Protein AF-A0A126ZEI5-F1 (afdb_monomer)

Mean predicted aligned error: 8.47 Å

Sequence (150 aa):
MHSAPSVTYPVGRSRYATRLLALIWAAGACCAGAACYSLDHVGWRGLLLVASTVLAGAAALGSLIKAPVANLAFDGQRWSLSGEPSQQIADAIVVLDFQVLLLVRLDVPRASARWLWLERRAQPAIWHDVRRALYSRAPSAVERALPGVP

Secondary structure (DSSP, 8-state):
--PPPPEEEEE---HHHHHHHHHHHHHHHHHHHHHHHT-SS--HHHHHHHHHHHHHHHHHHHHHHT---EEEEE-SS-EEEESSSS-EEEEEEEEEE-SSEEEEEEE-TTS--EEEEEETTT-STTHHHHHHHHHSPPPPHHHHHSPPP-

Foldseek 3Di:
DDQQDKDKAWFAQDPVLVVVLVVVLVVLVVVLVVVCVPDPDCPPVSVVSVVVSVVSVVVSVVLNVPGDGWMWIDPSAFIWTHDDPDTFTWQWAFPDDPPQKTWIWTHTPPDDIHITIGGCVRPVPCSVSVVVNRPPDRQDVVNVPDDDDD

Solvent-accessible surface area (backbone atoms only — not comparable to full-atom values): 8621 Å² total; per-residue (Å²): 133,86,73,45,67,66,40,77,43,80,32,35,82,40,66,65,60,51,50,51,52,49,50,54,44,50,52,51,46,51,51,47,50,52,52,47,69,74,38,98,64,78,47,73,68,42,53,51,49,52,49,50,50,50,50,50,48,52,50,53,51,49,52,57,72,66,38,60,70,34,34,43,32,32,77,56,66,50,36,29,46,41,80,57,103,58,74,42,59,28,52,69,42,78,78,43,78,69,93,51,41,33,36,32,40,32,47,33,82,99,53,77,68,44,75,44,46,44,45,37,83,80,50,60,88,55,36,65,56,50,52,48,38,62,67,51,71,51,81,50,74,69,66,71,70,51,78,84,77,132

Nearest PDB structures (foldseek):
  5hcd-assembly1_C  TM=4.392E-01  e=4.328E+00  Ornithodoros moubata
  8fw5-assembly1_E  TM=3.450E-01  e=4.328E+00  Escherichia coli

Structure (mmCIF, N/CA/C/O backbone):
data_AF-A0A126ZEI5-F1
#
_entry.id   AF-A0A126ZEI5-F1
#
loop_
_atom_site.group_PDB
_atom_site.id
_atom_site.type_symbol
_atom_site.label_atom_id
_atom_site.label_alt_id
_atom_site.label_comp_id
_atom_site.label_asym_id
_atom_site.label_entity_id
_atom_site.label_seq_id
_atom_site.pdbx_PDB_ins_code
_atom_site.Cartn_x
_atom_site.Cartn_y
_atom_site.Cartn_z
_atom_site.occupancy
_atom_site.B_iso_or_equiv
_atom_site.auth_seq_id
_atom_site.auth_comp_id
_atom_site.auth_asym_id
_atom_site.auth_atom_id
_atom_site.pdbx_PDB_model_num
ATOM 1 N N . MET A 1 1 ? -25.299 12.768 17.324 1.00 43.75 1 MET A N 1
ATOM 2 C CA . MET A 1 1 ? -23.963 12.635 16.702 1.00 43.75 1 MET A CA 1
ATOM 3 C C . MET A 1 1 ? -23.560 11.177 16.844 1.00 43.75 1 MET A C 1
ATOM 5 O O . MET A 1 1 ? -23.429 10.719 17.968 1.00 43.75 1 MET A O 1
ATOM 9 N N . HIS A 1 2 ? -23.516 10.413 15.750 1.00 49.75 2 HIS A N 1
ATOM 10 C CA . HIS A 1 2 ? -23.172 8.989 15.818 1.00 49.75 2 HIS A CA 1
ATOM 11 C C . HIS A 1 2 ? -21.649 8.861 15.846 1.00 49.75 2 HIS A C 1
ATOM 13 O O . HIS A 1 2 ? -21.005 9.023 14.810 1.00 49.75 2 HIS A O 1
ATOM 19 N N . SER A 1 3 ? -21.084 8.627 17.030 1.00 57.62 3 SER A N 1
ATOM 20 C CA . SER A 1 3 ? -19.668 8.288 17.185 1.00 57.62 3 SER A CA 1
ATOM 21 C C . SER A 1 3 ? -19.351 7.038 16.365 1.00 57.62 3 SER A C 1
ATOM 23 O O . SER A 1 3 ? -20.161 6.109 16.307 1.00 57.62 3 SER A O 1
ATOM 25 N N . ALA A 1 4 ? -18.199 7.022 15.696 1.00 64.38 4 ALA A N 1
ATOM 26 C CA . ALA A 1 4 ? -17.768 5.837 14.968 1.00 64.38 4 ALA A CA 1
ATOM 27 C C . ALA A 1 4 ? -17.566 4.663 15.949 1.00 64.38 4 ALA A C 1
ATOM 29 O O . ALA A 1 4 ? -17.066 4.881 17.057 1.00 64.38 4 ALA A O 1
ATOM 30 N N . PRO A 1 5 ? -17.993 3.443 15.578 1.00 72.50 5 PRO A N 1
ATOM 31 C CA . PRO A 1 5 ? -17.900 2.277 16.448 1.00 72.50 5 PRO A CA 1
ATOM 32 C C . PRO A 1 5 ? -16.437 1.952 16.758 1.00 72.50 5 PRO A C 1
ATOM 34 O O . PRO A 1 5 ? -15.558 2.166 15.919 1.00 72.50 5 PRO A O 1
ATOM 37 N N . SER A 1 6 ? -16.177 1.412 17.949 1.00 79.19 6 SER A N 1
ATOM 38 C CA . SER A 1 6 ? -14.864 0.858 18.262 1.00 79.19 6 SER A CA 1
ATOM 39 C C . SER A 1 6 ? -14.599 -0.345 17.356 1.00 79.19 6 SER A C 1
ATOM 41 O O . SER A 1 6 ? -15.424 -1.253 17.240 1.00 79.19 6 SER A O 1
ATOM 43 N N . VAL A 1 7 ? -13.465 -0.331 16.658 1.00 85.56 7 VAL A N 1
ATOM 44 C CA . VAL A 1 7 ? -13.130 -1.347 15.652 1.00 85.56 7 VAL A CA 1
ATOM 45 C C . VAL A 1 7 ? -11.678 -1.760 15.777 1.00 85.56 7 VAL A C 1
ATOM 47 O O . VAL A 1 7 ? -10.793 -0.918 15.887 1.00 85.56 7 VAL A O 1
ATOM 50 N N . THR A 1 8 ? -11.428 -3.062 15.702 1.00 86.56 8 THR A N 1
ATOM 51 C CA . THR A 1 8 ? -10.077 -3.625 15.649 1.00 86.56 8 THR A CA 1
ATOM 52 C C . THR A 1 8 ? -9.907 -4.338 14.320 1.00 86.56 8 THR A C 1
ATOM 54 O O . THR A 1 8 ? -10.641 -5.277 14.020 1.00 86.56 8 THR A O 1
ATOM 57 N N . TYR A 1 9 ? -8.941 -3.893 13.519 1.00 86.88 9 TYR A N 1
ATOM 58 C CA . TYR A 1 9 ? -8.682 -4.413 12.186 1.00 86.88 9 TYR A CA 1
ATOM 59 C C . TYR A 1 9 ? -7.262 -4.968 12.063 1.00 86.88 9 TYR A C 1
ATOM 61 O O . TYR A 1 9 ? -6.302 -4.257 12.366 1.00 86.88 9 TYR A O 1
ATOM 69 N N . PRO A 1 10 ? -7.085 -6.208 11.589 1.00 85.75 10 PRO A N 1
ATOM 70 C CA . PRO A 1 10 ? -5.767 -6.775 11.380 1.00 85.75 10 PRO A CA 1
ATOM 71 C C . PRO A 1 10 ? -5.099 -6.079 10.196 1.00 85.75 10 PRO A C 1
ATOM 73 O O . PRO A 1 10 ? -5.660 -5.982 9.103 1.00 85.75 10 PRO A O 1
ATOM 76 N N . VAL A 1 11 ? -3.879 -5.609 10.416 1.00 84.31 11 VAL A N 1
ATOM 77 C CA . VAL A 1 11 ? -3.018 -5.019 9.395 1.00 84.31 11 VAL A CA 1
ATOM 78 C C . VAL A 1 11 ? -1.796 -5.908 9.194 1.00 84.31 11 VAL A C 1
ATOM 80 O O . VAL A 1 11 ? -1.260 -6.501 10.128 1.00 84.31 11 VAL A O 1
ATOM 83 N N . GLY A 1 12 ? -1.378 -6.066 7.944 1.00 79.75 12 GLY A N 1
ATOM 84 C CA . GLY A 1 12 ? -0.310 -6.993 7.602 1.00 79.75 12 GLY A CA 1
ATOM 85 C C . GLY A 1 12 ? -0.012 -7.006 6.112 1.00 79.75 12 GLY A C 1
ATOM 86 O O . GLY A 1 12 ? -0.271 -6.044 5.388 1.00 79.75 12 GLY A O 1
ATOM 87 N N . ARG A 1 13 ? 0.539 -8.123 5.636 1.00 82.12 13 ARG A N 1
ATOM 88 C CA . ARG A 1 13 ? 0.915 -8.290 4.228 1.00 82.12 13 ARG A CA 1
ATOM 89 C C . ARG A 1 13 ? -0.333 -8.337 3.344 1.00 82.12 13 ARG A C 1
ATOM 91 O O . ARG A 1 13 ? -0.984 -9.375 3.249 1.00 82.12 13 ARG A O 1
ATOM 98 N N . SER A 1 14 ? -0.634 -7.234 2.659 1.00 86.25 14 SER A N 1
ATOM 99 C CA . SER A 1 14 ? -1.739 -7.188 1.700 1.00 86.25 14 SER A CA 1
ATOM 100 C C . SER A 1 14 ? -1.353 -7.814 0.357 1.00 86.25 14 SER A C 1
ATOM 102 O O . SER A 1 14 ? -0.387 -7.409 -0.306 1.00 86.25 14 SER A O 1
ATOM 104 N N . ARG A 1 15 ? -2.156 -8.787 -0.090 1.00 87.00 15 ARG A N 1
ATOM 105 C CA . ARG A 1 15 ? -1.996 -9.423 -1.407 1.00 87.00 15 ARG A CA 1
ATOM 106 C C . ARG A 1 15 ? -2.358 -8.456 -2.527 1.00 87.00 15 ARG A C 1
ATOM 108 O O . ARG A 1 15 ? -1.706 -8.470 -3.569 1.00 87.00 15 ARG A O 1
ATOM 115 N N . TYR A 1 16 ? -3.374 -7.618 -2.322 1.00 89.94 16 TYR A N 1
ATOM 116 C CA . TYR A 1 16 ? -3.767 -6.614 -3.310 1.00 89.94 16 TYR A CA 1
ATOM 117 C C . TYR A 1 16 ? -2.720 -5.513 -3.455 1.00 89.94 16 TYR A C 1
ATOM 119 O O . TYR A 1 16 ? -2.366 -5.200 -4.587 1.00 89.94 16 TYR A O 1
ATOM 127 N N . ALA A 1 17 ? -2.146 -5.017 -2.354 1.00 90.12 17 ALA A N 1
ATOM 128 C CA . ALA A 1 17 ? -1.031 -4.070 -2.424 1.00 90.12 17 ALA A CA 1
ATOM 129 C C . ALA A 1 17 ? 0.171 -4.658 -3.175 1.00 90.12 17 ALA A C 1
ATOM 131 O O . ALA A 1 17 ? 0.724 -4.017 -4.064 1.00 90.12 17 ALA A O 1
ATOM 132 N N . THR A 1 18 ? 0.527 -5.913 -2.877 1.00 91.06 18 THR A N 1
ATOM 133 C CA . THR A 1 18 ? 1.629 -6.611 -3.558 1.00 91.06 18 THR A CA 1
ATOM 134 C C . THR A 1 18 ? 1.385 -6.709 -5.064 1.00 91.06 18 THR A C 1
ATOM 136 O O . THR A 1 18 ? 2.265 -6.379 -5.854 1.00 91.06 18 THR A O 1
ATOM 139 N N . ARG A 1 19 ? 0.181 -7.128 -5.476 1.00 92.25 19 ARG A N 1
ATOM 140 C CA . ARG A 1 19 ? -0.192 -7.228 -6.896 1.00 92.25 19 ARG A CA 1
ATOM 141 C C . ARG A 1 19 ? -0.199 -5.867 -7.581 1.00 92.25 19 ARG A C 1
ATOM 143 O O . ARG A 1 19 ? 0.313 -5.762 -8.686 1.00 92.25 19 ARG A O 1
ATOM 150 N N . LEU A 1 20 ? -0.748 -4.842 -6.933 1.00 92.81 20 LEU A N 1
ATOM 151 C CA . LEU A 1 20 ? -0.793 -3.487 -7.476 1.00 92.81 20 LEU A CA 1
ATOM 152 C C . LEU A 1 20 ? 0.620 -2.945 -7.718 1.00 92.81 20 LEU A C 1
ATOM 154 O O . LEU A 1 20 ? 0.917 -2.496 -8.821 1.00 92.81 20 LEU A O 1
ATOM 158 N N . LEU A 1 21 ? 1.504 -3.047 -6.722 1.00 92.50 21 LEU A N 1
ATOM 159 C CA . LEU A 1 21 ? 2.896 -2.617 -6.854 1.00 92.50 21 LEU A CA 1
ATOM 160 C C . LEU A 1 21 ? 3.639 -3.415 -7.930 1.00 92.50 21 LEU A C 1
ATOM 162 O O . LEU A 1 21 ? 4.374 -2.825 -8.716 1.00 92.50 21 LEU A O 1
ATOM 166 N N . ALA A 1 22 ? 3.415 -4.730 -8.011 1.00 93.81 22 ALA A N 1
ATOM 167 C CA . ALA A 1 22 ? 4.013 -5.571 -9.044 1.00 93.81 22 ALA A CA 1
ATOM 168 C C . ALA A 1 22 ? 3.539 -5.190 -10.455 1.00 93.81 22 ALA A C 1
ATOM 170 O O . ALA A 1 22 ? 4.357 -5.124 -11.365 1.00 93.81 22 ALA A O 1
ATOM 171 N N . LEU A 1 23 ? 2.245 -4.902 -10.639 1.00 95.81 23 LEU A N 1
ATOM 172 C CA . LEU A 1 23 ? 1.693 -4.466 -11.925 1.00 95.81 23 LEU A CA 1
ATOM 173 C C . LEU A 1 23 ? 2.236 -3.097 -12.341 1.00 95.81 23 LEU A C 1
ATOM 175 O O . LEU A 1 23 ? 2.641 -2.931 -13.487 1.00 95.81 23 LEU A O 1
ATOM 179 N N . ILE A 1 24 ? 2.285 -2.137 -11.412 1.00 95.19 24 ILE A N 1
ATOM 180 C CA . ILE A 1 24 ? 2.852 -0.805 -11.666 1.00 95.19 24 ILE A CA 1
ATOM 181 C C . ILE A 1 24 ? 4.330 -0.925 -12.043 1.00 95.19 24 ILE A C 1
ATOM 183 O O . ILE A 1 24 ? 4.770 -0.328 -13.024 1.00 95.19 24 ILE A O 1
ATOM 187 N N . TRP A 1 25 ? 5.093 -1.722 -11.293 1.00 96.31 25 TRP A N 1
ATOM 188 C CA . TRP A 1 25 ? 6.504 -1.949 -11.581 1.00 96.31 25 TRP A CA 1
ATOM 189 C C . TRP A 1 25 ? 6.710 -2.643 -12.931 1.00 96.31 25 TRP A C 1
ATOM 191 O O . TRP A 1 25 ? 7.534 -2.190 -13.719 1.00 96.31 25 TRP A O 1
ATOM 201 N N . ALA A 1 26 ? 5.935 -3.689 -13.234 1.00 96.50 26 ALA A N 1
ATOM 202 C CA . ALA A 1 26 ? 6.013 -4.403 -14.505 1.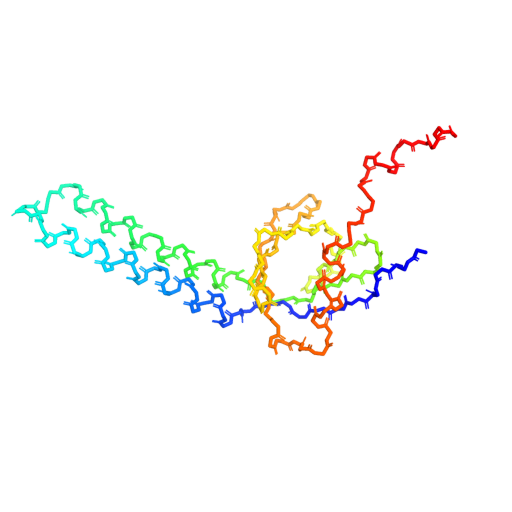00 96.50 26 ALA A CA 1
ATOM 203 C C . ALA A 1 26 ? 5.677 -3.488 -15.689 1.00 96.50 26 ALA A C 1
ATOM 205 O O . ALA A 1 26 ? 6.407 -3.484 -16.674 1.00 96.50 26 ALA A O 1
ATOM 206 N N . ALA A 1 27 ? 4.635 -2.658 -15.574 1.00 97.19 27 ALA A N 1
ATOM 207 C CA . ALA A 1 27 ? 4.310 -1.658 -16.587 1.00 97.19 27 ALA A CA 1
ATOM 208 C C . ALA A 1 27 ? 5.468 -0.666 -16.789 1.00 97.19 27 ALA A C 1
ATOM 210 O O . ALA A 1 27 ? 5.860 -0.404 -17.924 1.00 97.19 27 ALA A O 1
ATOM 211 N N . GLY A 1 28 ? 6.072 -0.174 -15.700 1.00 94.69 28 GLY A N 1
ATOM 212 C CA . GLY A 1 28 ? 7.260 0.680 -15.756 1.00 94.69 28 GLY A CA 1
ATOM 213 C C . GLY A 1 28 ? 8.457 -0.000 -16.428 1.00 94.69 28 GLY A C 1
ATOM 214 O O . GLY A 1 28 ? 9.101 0.602 -17.282 1.00 94.69 28 GLY A O 1
ATOM 215 N N . ALA A 1 29 ? 8.711 -1.271 -16.111 1.00 94.88 29 ALA A N 1
ATOM 216 C CA . ALA A 1 29 ? 9.768 -2.068 -16.724 1.00 94.88 29 ALA A CA 1
ATOM 217 C C . ALA A 1 29 ? 9.522 -2.327 -18.217 1.00 94.88 29 ALA A C 1
ATOM 219 O O . ALA A 1 29 ? 10.457 -2.228 -19.008 1.00 94.88 29 ALA A O 1
ATOM 220 N N . CYS A 1 30 ? 8.277 -2.587 -18.625 1.00 96.44 30 CYS A N 1
ATOM 221 C CA . CYS A 1 30 ? 7.904 -2.694 -20.034 1.00 96.44 30 CYS A CA 1
ATOM 222 C C . CYS A 1 30 ? 8.136 -1.373 -20.776 1.00 96.44 30 CYS A C 1
ATOM 224 O O . CYS A 1 30 ? 8.730 -1.384 -21.851 1.00 96.44 30 CYS A O 1
ATOM 226 N N . CYS A 1 31 ? 7.735 -0.237 -20.196 1.00 94.38 31 CYS A N 1
ATOM 227 C CA . CYS A 1 31 ? 7.995 1.085 -20.772 1.00 94.38 31 CYS A CA 1
ATOM 228 C C . CYS A 1 31 ? 9.497 1.377 -20.878 1.00 94.38 31 CYS A C 1
ATOM 230 O O . CYS A 1 31 ? 9.951 1.866 -21.909 1.00 94.38 31 CYS A O 1
ATOM 232 N N . ALA A 1 32 ? 10.275 1.047 -19.844 1.00 92.88 32 ALA A N 1
ATOM 233 C CA . ALA A 1 32 ? 11.726 1.193 -19.858 1.00 92.88 32 ALA A CA 1
ATOM 234 C C . ALA A 1 32 ? 12.376 0.314 -20.935 1.00 92.88 32 ALA A C 1
ATOM 236 O O . ALA A 1 32 ? 13.223 0.790 -21.685 1.00 92.88 32 ALA A O 1
ATOM 237 N N . GLY A 1 33 ? 11.935 -0.941 -21.061 1.00 91.88 33 GLY A N 1
ATOM 238 C CA . GLY A 1 33 ? 12.398 -1.866 -22.092 1.00 91.88 33 GLY A CA 1
ATOM 239 C C . GLY A 1 33 ? 12.059 -1.389 -23.504 1.00 91.88 33 GLY A C 1
ATOM 240 O O . GLY A 1 33 ? 12.935 -1.369 -24.363 1.00 91.88 33 GLY A O 1
ATOM 241 N N . ALA A 1 34 ? 10.825 -0.933 -23.733 1.00 93.12 34 ALA A N 1
ATOM 242 C CA . ALA A 1 34 ? 10.404 -0.366 -25.012 1.00 93.12 34 ALA A CA 1
ATOM 243 C C . ALA A 1 34 ? 11.196 0.903 -25.360 1.00 93.12 34 ALA A C 1
ATOM 245 O O . ALA A 1 34 ? 11.636 1.063 -26.494 1.00 93.12 34 ALA A O 1
ATOM 246 N N . ALA A 1 35 ? 11.440 1.779 -24.380 1.00 90.44 35 ALA A N 1
ATOM 247 C CA . ALA A 1 35 ? 12.276 2.957 -24.572 1.00 90.44 35 ALA A CA 1
ATOM 248 C C . ALA A 1 35 ? 13.716 2.572 -24.935 1.00 90.44 35 ALA A C 1
ATOM 250 O O . ALA A 1 35 ? 14.271 3.144 -25.863 1.00 90.44 35 ALA A O 1
ATOM 251 N N . CYS A 1 36 ? 14.308 1.584 -24.258 1.00 89.31 36 CYS A N 1
ATOM 252 C CA . CYS A 1 36 ? 15.638 1.080 -24.595 1.00 89.31 36 CYS A CA 1
ATOM 253 C C . CYS A 1 36 ? 15.697 0.436 -25.984 1.00 89.31 36 CYS A C 1
ATOM 255 O O . CYS A 1 36 ? 16.703 0.600 -26.662 1.00 89.31 36 CYS A O 1
ATOM 257 N N . TYR A 1 37 ? 14.638 -0.257 -26.410 1.00 88.62 37 TYR A N 1
ATOM 258 C CA . TYR A 1 37 ? 14.551 -0.856 -27.743 1.00 88.62 37 TYR A CA 1
ATOM 259 C C . TYR A 1 37 ? 14.485 0.195 -28.858 1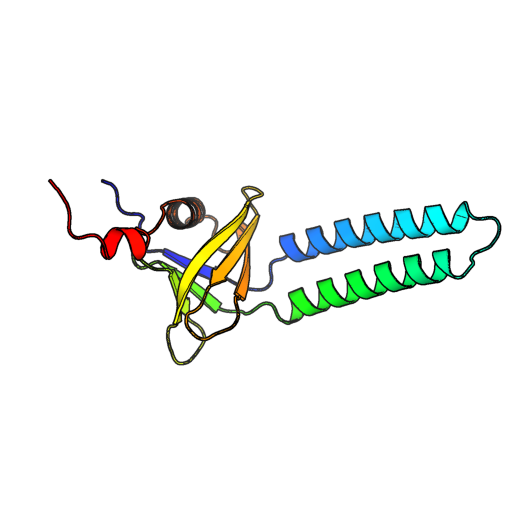.00 88.62 37 TYR A C 1
ATOM 261 O O . TYR A 1 37 ? 15.076 0.011 -29.915 1.00 88.62 37 TYR A O 1
ATOM 269 N N . SER A 1 38 ? 13.797 1.312 -28.614 1.00 88.62 38 SER A N 1
ATOM 270 C CA . SER A 1 38 ? 13.680 2.414 -29.577 1.00 88.62 38 SER A CA 1
ATOM 271 C C . SER A 1 38 ? 14.924 3.304 -29.661 1.00 88.62 38 SER A C 1
ATOM 273 O O . SER A 1 38 ? 14.967 4.203 -30.497 1.00 88.62 38 SER A O 1
ATOM 275 N N . LEU A 1 39 ? 15.909 3.122 -28.777 1.00 84.75 39 LEU A N 1
ATOM 276 C CA . LEU A 1 39 ? 17.153 3.885 -28.806 1.00 84.75 39 LEU A CA 1
ATOM 277 C C . LEU A 1 39 ? 18.176 3.174 -29.692 1.00 84.75 39 LEU A C 1
ATOM 279 O O . LEU A 1 39 ? 18.545 2.037 -29.412 1.00 84.75 39 LEU A O 1
ATOM 283 N N . ASP A 1 40 ? 18.722 3.887 -30.679 1.00 78.81 40 ASP A N 1
ATOM 284 C CA . ASP A 1 40 ? 19.779 3.355 -31.550 1.00 78.81 40 ASP A CA 1
ATOM 285 C C . ASP A 1 40 ? 21.019 2.918 -30.757 1.00 78.81 40 ASP A C 1
ATOM 287 O O . ASP A 1 40 ? 21.720 1.993 -31.158 1.00 78.81 40 ASP A O 1
ATOM 291 N N . HIS A 1 41 ? 21.314 3.592 -29.637 1.00 79.62 41 HIS A N 1
ATOM 292 C CA . HIS A 1 41 ? 22.381 3.244 -28.698 1.00 79.62 41 HIS A CA 1
ATOM 293 C C . HIS A 1 41 ? 21.898 3.414 -27.253 1.00 79.62 41 HIS A C 1
ATOM 295 O O . HIS A 1 41 ? 21.483 4.500 -26.831 1.00 79.62 41 HIS A O 1
ATOM 301 N N . VAL A 1 42 ? 22.032 2.358 -26.447 1.00 76.12 42 VAL A N 1
ATOM 302 C CA . VAL A 1 42 ? 21.790 2.412 -24.998 1.00 76.12 42 VAL A CA 1
ATOM 303 C C . VAL A 1 42 ? 22.979 3.104 -24.324 1.00 76.12 42 VAL A C 1
ATOM 305 O O . VAL A 1 42 ? 23.920 2.475 -23.853 1.00 76.12 42 VAL A O 1
ATOM 308 N N . GLY A 1 43 ? 22.954 4.436 -24.315 1.00 86.12 43 GLY A N 1
ATOM 309 C CA . GLY A 1 43 ? 23.913 5.250 -23.570 1.00 86.12 43 GLY A CA 1
ATOM 310 C C . GLY A 1 43 ? 23.609 5.303 -22.067 1.00 86.12 43 GLY A C 1
ATOM 311 O O . GLY A 1 43 ? 22.713 4.630 -21.551 1.00 86.12 43 GLY A O 1
ATOM 312 N N . TRP A 1 44 ? 24.302 6.196 -21.357 1.00 89.50 44 TRP A N 1
ATOM 313 C CA . TRP A 1 44 ? 24.122 6.426 -19.914 1.00 89.50 44 TRP A CA 1
ATOM 314 C C . TRP A 1 44 ? 22.660 6.691 -19.504 1.00 89.50 44 TRP A C 1
ATOM 316 O O . TRP A 1 44 ? 22.243 6.304 -18.417 1.00 89.50 44 TRP A O 1
ATOM 326 N N . ARG A 1 45 ? 21.855 7.295 -20.391 1.00 89.19 45 ARG A N 1
ATOM 327 C CA . ARG A 1 45 ? 20.418 7.547 -20.177 1.00 89.19 45 ARG A CA 1
ATOM 328 C C . ARG A 1 45 ? 19.618 6.251 -20.036 1.00 89.19 45 ARG A C 1
ATOM 330 O O . ARG A 1 45 ? 18.776 6.151 -19.151 1.00 89.19 45 ARG A O 1
ATOM 337 N N . GLY A 1 46 ? 19.895 5.263 -20.888 1.00 90.81 46 GLY A N 1
ATOM 338 C CA . GLY A 1 46 ? 19.249 3.953 -20.823 1.00 90.81 46 GLY A CA 1
ATOM 339 C C . GLY A 1 46 ? 19.681 3.181 -19.579 1.00 90.81 46 GLY A C 1
ATOM 340 O O . GLY A 1 46 ? 18.838 2.626 -18.881 1.00 90.81 46 GLY A O 1
ATOM 341 N N . LEU A 1 47 ? 20.972 3.246 -19.228 1.00 90.75 47 LEU A N 1
ATOM 342 C CA . LEU A 1 47 ? 21.481 2.672 -17.978 1.00 90.75 47 LE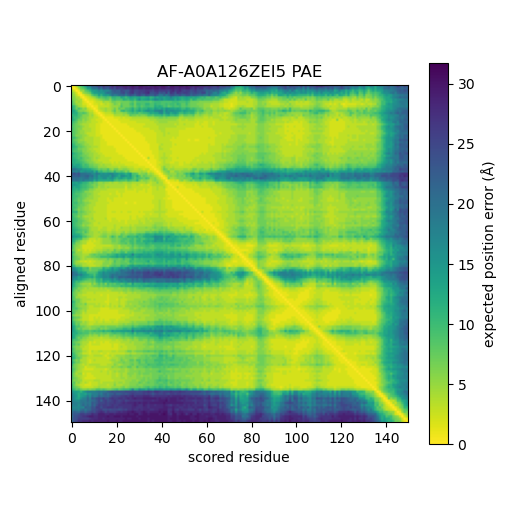U A CA 1
ATOM 343 C C . LEU A 1 47 ? 20.803 3.280 -16.744 1.00 90.75 47 LEU A C 1
ATOM 345 O O . LEU A 1 47 ? 20.378 2.537 -15.864 1.00 90.75 47 LEU A O 1
ATOM 349 N N . LEU A 1 48 ? 20.641 4.606 -16.685 1.00 93.62 48 LEU A N 1
ATOM 350 C CA . LEU A 1 48 ? 19.916 5.264 -15.593 1.00 93.62 48 LEU A CA 1
ATOM 351 C C . LEU A 1 48 ? 18.440 4.854 -15.538 1.00 93.62 48 LEU A C 1
ATOM 353 O O . LEU A 1 48 ? 17.899 4.649 -14.450 1.00 93.62 48 LEU A O 1
ATOM 357 N N . LEU A 1 49 ? 17.780 4.711 -16.689 1.00 93.56 49 LEU A N 1
ATOM 358 C CA . LEU A 1 49 ? 16.386 4.273 -16.745 1.00 93.56 49 LEU A CA 1
ATOM 359 C C . LEU A 1 49 ? 16.224 2.842 -16.213 1.00 93.56 49 LEU A C 1
ATOM 361 O O . LEU A 1 49 ? 15.361 2.582 -15.373 1.00 93.56 49 LEU A O 1
ATOM 365 N N . VAL A 1 50 ? 17.096 1.924 -16.630 1.00 92.94 50 VAL A N 1
ATOM 366 C CA . VAL A 1 50 ? 17.107 0.548 -16.116 1.00 92.94 50 VAL A CA 1
ATOM 367 C C . VAL A 1 50 ? 17.431 0.532 -14.621 1.00 92.94 50 VAL A C 1
ATOM 369 O O . VAL A 1 50 ? 16.699 -0.082 -13.844 1.00 92.94 50 VAL A O 1
ATOM 372 N N . ALA A 1 51 ? 18.469 1.252 -14.190 1.00 95.12 51 ALA A N 1
ATOM 373 C CA . ALA A 1 51 ? 18.870 1.317 -12.787 1.00 95.12 51 ALA A CA 1
ATOM 374 C C . ALA A 1 51 ? 17.746 1.866 -11.896 1.00 95.12 51 ALA A C 1
ATOM 376 O O . ALA A 1 51 ? 17.423 1.265 -10.874 1.00 95.12 51 ALA A O 1
ATOM 377 N N . SER A 1 52 ? 17.101 2.964 -12.297 1.00 95.56 52 SER A N 1
ATOM 378 C CA . SER A 1 52 ? 15.967 3.540 -11.561 1.00 95.56 52 SER A CA 1
ATOM 379 C C . SER A 1 52 ? 14.777 2.581 -11.480 1.00 95.56 52 SER A C 1
ATOM 381 O O . SER A 1 52 ? 14.180 2.444 -10.413 1.00 95.56 52 SER A O 1
ATOM 383 N N . THR A 1 53 ? 14.482 1.846 -12.556 1.00 95.50 53 THR A N 1
ATOM 384 C CA . THR A 1 53 ? 13.423 0.825 -12.576 1.00 95.50 53 THR A CA 1
ATOM 385 C C . THR A 1 53 ? 13.726 -0.319 -11.604 1.00 95.50 53 THR A C 1
ATOM 387 O O . THR A 1 53 ? 12.855 -0.740 -10.837 1.00 95.50 53 THR A O 1
ATOM 390 N N . VAL A 1 54 ? 14.969 -0.811 -11.586 1.00 96.06 54 VAL A N 1
ATOM 391 C CA . VAL A 1 54 ? 15.409 -1.864 -10.656 1.00 96.06 54 VAL A CA 1
ATOM 392 C C . VAL A 1 54 ? 15.351 -1.371 -9.210 1.00 96.06 54 VAL A C 1
ATOM 394 O O . VAL A 1 54 ? 14.801 -2.060 -8.350 1.00 96.06 54 VAL A O 1
ATOM 397 N N . LEU A 1 55 ? 15.850 -0.162 -8.939 1.00 96.88 55 LEU A N 1
ATOM 398 C CA . LEU A 1 55 ? 15.816 0.446 -7.608 1.00 96.88 55 LEU A CA 1
ATOM 399 C C . LEU A 1 55 ? 14.381 0.651 -7.108 1.00 96.88 55 LEU A C 1
ATOM 401 O O . LEU A 1 55 ? 14.097 0.355 -5.948 1.00 96.88 55 LEU A O 1
ATOM 405 N N . ALA A 1 56 ? 13.462 1.086 -7.973 1.00 94.94 56 ALA A N 1
ATOM 406 C CA . ALA A 1 56 ? 12.048 1.209 -7.633 1.00 94.94 56 ALA A CA 1
ATOM 407 C C . ALA A 1 56 ? 11.434 -0.150 -7.255 1.00 94.94 56 ALA A C 1
ATOM 409 O O . ALA A 1 56 ? 10.716 -0.248 -6.259 1.00 94.94 56 ALA A O 1
ATOM 410 N N . GLY A 1 57 ? 11.766 -1.214 -7.995 1.00 92.81 57 GLY A N 1
ATOM 411 C CA . GLY A 1 57 ? 11.337 -2.580 -7.677 1.00 92.81 57 GLY A CA 1
ATOM 412 C C . GLY A 1 57 ? 11.880 -3.073 -6.336 1.00 92.81 57 GLY A C 1
ATOM 413 O O . GLY A 1 57 ? 11.127 -3.591 -5.510 1.00 92.81 57 GLY A O 1
ATOM 414 N N . ALA A 1 58 ? 13.171 -2.848 -6.077 1.00 93.50 58 ALA A N 1
ATOM 415 C CA . ALA A 1 58 ? 13.806 -3.195 -4.808 1.00 93.50 58 ALA A CA 1
ATOM 416 C C . ALA A 1 58 ? 13.187 -2.431 -3.625 1.00 93.50 58 ALA A C 1
ATOM 418 O O . ALA A 1 58 ? 12.913 -3.025 -2.580 1.00 93.50 58 ALA A O 1
ATOM 419 N N . ALA A 1 59 ? 12.904 -1.136 -3.791 1.00 92.12 59 ALA A N 1
ATOM 420 C CA . ALA A 1 59 ? 12.237 -0.322 -2.779 1.00 92.12 59 ALA A CA 1
ATOM 421 C C . ALA A 1 59 ? 10.800 -0.802 -2.510 1.00 92.12 59 ALA A C 1
ATOM 423 O O . ALA A 1 59 ? 10.406 -0.946 -1.349 1.00 92.12 59 ALA A O 1
ATOM 424 N N . ALA A 1 60 ? 10.036 -1.121 -3.561 1.00 90.56 60 ALA A N 1
ATOM 425 C CA . ALA A 1 60 ? 8.692 -1.678 -3.431 1.00 90.56 60 ALA A CA 1
ATOM 426 C C . ALA A 1 60 ? 8.721 -3.011 -2.665 1.00 90.56 60 ALA A C 1
ATOM 428 O O . ALA A 1 60 ? 7.993 -3.173 -1.684 1.00 90.56 60 ALA A O 1
ATOM 429 N N . LEU A 1 61 ? 9.624 -3.926 -3.027 1.00 88.19 61 LEU A N 1
ATOM 430 C CA . LEU A 1 61 ? 9.793 -5.200 -2.327 1.00 88.19 61 LEU A CA 1
ATOM 431 C C . LEU A 1 61 ? 10.210 -5.002 -0.862 1.00 88.19 61 LEU A C 1
ATOM 433 O O . LEU A 1 61 ? 9.641 -5.623 0.035 1.00 88.19 61 LEU A O 1
ATOM 437 N N . GLY A 1 62 ? 11.152 -4.093 -0.605 1.00 87.88 62 GLY A N 1
ATOM 438 C CA . GLY A 1 62 ? 11.589 -3.743 0.744 1.00 87.88 62 GLY A CA 1
ATOM 439 C C . GLY A 1 62 ? 10.449 -3.207 1.612 1.00 87.88 62 GLY A C 1
ATOM 440 O O . GLY A 1 62 ? 10.333 -3.601 2.771 1.00 87.88 62 GLY A O 1
ATOM 441 N N . SER A 1 63 ? 9.571 -2.367 1.056 1.00 85.06 63 SER A N 1
ATOM 442 C CA . SER A 1 63 ? 8.400 -1.856 1.782 1.00 85.06 63 SER A CA 1
ATOM 443 C C . SER A 1 63 ? 7.381 -2.954 2.110 1.00 85.06 63 SER A C 1
ATOM 445 O O . SER A 1 63 ? 6.813 -2.952 3.199 1.00 85.06 63 SER A O 1
ATOM 447 N N . LEU A 1 64 ? 7.209 -3.940 1.223 1.00 83.62 64 LEU A N 1
ATOM 448 C CA . LEU A 1 64 ? 6.335 -5.093 1.450 1.00 83.62 64 LEU A CA 1
ATOM 449 C C . LEU A 1 64 ? 6.895 -6.073 2.490 1.00 83.62 64 LEU A C 1
ATOM 451 O O . LEU A 1 64 ? 6.129 -6.641 3.265 1.00 83.62 64 LEU A O 1
ATOM 455 N N . ILE A 1 65 ? 8.216 -6.280 2.522 1.00 81.88 65 ILE A N 1
ATOM 456 C CA . ILE A 1 65 ? 8.873 -7.133 3.527 1.00 81.88 65 ILE A CA 1
ATOM 457 C C . ILE A 1 65 ? 8.810 -6.482 4.911 1.00 81.88 65 ILE A C 1
ATOM 459 O O . ILE A 1 65 ? 8.561 -7.169 5.897 1.00 81.88 65 ILE A O 1
ATOM 463 N N . LYS A 1 66 ? 9.005 -5.161 4.979 1.00 79.75 66 LYS A N 1
ATOM 464 C CA . LYS A 1 66 ? 8.956 -4.378 6.222 1.00 79.75 66 LYS A CA 1
ATOM 465 C C . LYS A 1 66 ? 7.533 -4.047 6.683 1.00 79.75 66 LYS A C 1
ATOM 467 O O . LYS A 1 66 ? 7.383 -3.382 7.705 1.00 79.75 66 LYS A O 1
ATOM 472 N N . ALA A 1 67 ? 6.505 -4.469 5.944 1.00 77.81 67 ALA A N 1
ATOM 473 C CA . ALA A 1 67 ? 5.118 -4.209 6.306 1.00 77.81 67 ALA A CA 1
ATOM 474 C C . ALA A 1 67 ? 4.809 -4.856 7.671 1.00 77.81 67 ALA A C 1
ATOM 476 O O . ALA A 1 67 ? 4.906 -6.082 7.795 1.00 77.81 67 ALA A O 1
ATOM 477 N N . PRO A 1 68 ? 4.455 -4.065 8.697 1.00 73.00 68 PRO A N 1
ATOM 478 C CA . PRO A 1 68 ? 4.243 -4.589 10.037 1.00 73.00 68 PRO A CA 1
ATOM 479 C C . PRO A 1 68 ? 2.987 -5.463 10.077 1.00 73.00 68 PRO A C 1
ATOM 481 O O . PRO A 1 68 ? 1.963 -5.125 9.482 1.00 73.00 68 PRO A O 1
ATOM 484 N N . VAL A 1 69 ? 3.067 -6.576 10.806 1.00 81.06 69 VAL A N 1
ATOM 485 C CA . VAL A 1 69 ? 1.898 -7.371 11.194 1.00 81.06 69 VAL A CA 1
ATOM 486 C C . VAL A 1 69 ? 1.456 -6.868 12.560 1.00 81.06 69 VAL A C 1
ATOM 488 O O . VAL A 1 69 ? 2.197 -6.989 13.531 1.00 81.06 69 VAL A O 1
ATOM 491 N N . ALA A 1 70 ? 0.287 -6.245 12.621 1.00 84.12 70 ALA A N 1
ATOM 492 C CA . ALA A 1 70 ? -0.230 -5.613 13.826 1.00 84.12 70 ALA A CA 1
ATOM 493 C C . ALA A 1 70 ? -1.761 -5.553 13.780 1.00 84.12 70 ALA A C 1
ATOM 495 O O . ALA A 1 70 ? -2.373 -5.843 12.756 1.00 84.12 70 ALA A O 1
ATOM 496 N N . ASN A 1 71 ? -2.392 -5.143 14.874 1.00 86.38 71 ASN A N 1
ATOM 497 C CA . ASN A 1 71 ? -3.815 -4.828 14.889 1.00 86.38 71 ASN A CA 1
ATOM 498 C C . ASN A 1 71 ? -3.988 -3.318 15.016 1.00 86.38 71 ASN A C 1
ATOM 500 O O . ASN A 1 71 ? -3.463 -2.698 15.937 1.00 86.38 71 ASN A O 1
ATOM 504 N N . LEU A 1 72 ? -4.717 -2.729 14.076 1.00 89.12 72 LEU A N 1
ATOM 505 C CA . LEU A 1 72 ? -5.119 -1.336 14.115 1.00 89.12 72 LEU A CA 1
ATOM 506 C C . LEU A 1 72 ? -6.445 -1.236 14.874 1.00 89.12 72 LEU A C 1
ATOM 508 O O . LEU A 1 72 ? -7.467 -1.708 14.384 1.00 89.12 72 LEU A O 1
ATOM 512 N N . ALA A 1 73 ? -6.431 -0.635 16.059 1.00 88.19 73 ALA A N 1
ATOM 513 C CA . ALA A 1 73 ? -7.606 -0.478 16.905 1.00 88.19 73 ALA A CA 1
ATOM 514 C C . ALA A 1 73 ? -8.034 0.990 16.995 1.00 88.19 73 ALA A C 1
ATOM 516 O O . ALA A 1 73 ? -7.202 1.872 17.208 1.00 88.19 73 ALA A O 1
ATOM 517 N N . PHE A 1 74 ? -9.331 1.240 16.863 1.00 85.56 74 PHE A N 1
ATOM 518 C CA . PHE A 1 74 ? -9.971 2.531 17.071 1.00 85.56 74 PHE A CA 1
ATOM 519 C C . PHE A 1 74 ? -10.860 2.461 18.310 1.00 85.56 74 PHE A C 1
ATOM 521 O O . PHE A 1 74 ? -11.735 1.599 18.397 1.00 85.56 74 PHE A O 1
ATOM 528 N N . ASP A 1 75 ? -10.644 3.369 19.259 1.00 80.12 75 ASP A N 1
ATOM 529 C CA . ASP A 1 75 ? -11.376 3.420 20.534 1.00 80.12 75 ASP A CA 1
ATOM 530 C C . ASP A 1 75 ? -12.607 4.351 20.504 1.00 80.12 75 ASP A C 1
ATOM 532 O O . ASP A 1 75 ? -13.285 4.519 21.515 1.00 80.12 75 ASP A O 1
ATOM 536 N N . GLY A 1 76 ? -12.913 4.952 19.348 1.00 75.88 76 GLY A N 1
ATOM 537 C CA . GLY A 1 76 ? -13.956 5.972 19.199 1.00 75.88 76 GLY A CA 1
ATOM 538 C C . GLY A 1 76 ? -13.411 7.400 19.101 1.00 75.88 76 GLY A C 1
ATOM 539 O O . GLY A 1 76 ? -14.148 8.302 18.700 1.00 75.88 76 GLY A O 1
ATOM 540 N N . GLN A 1 77 ? -12.140 7.624 19.445 1.00 72.94 77 GLN A N 1
ATOM 541 C CA . GLN A 1 77 ? -11.474 8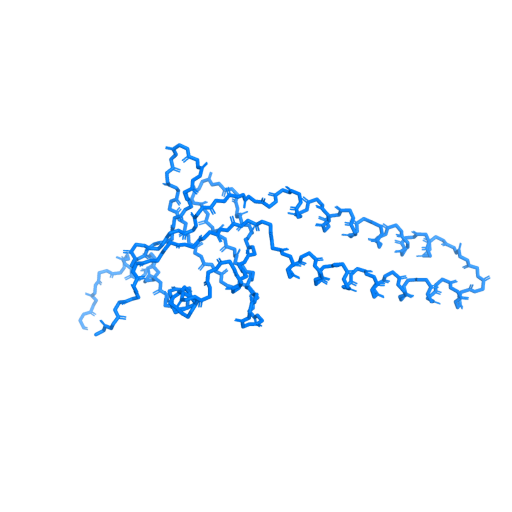.930 19.397 1.00 72.94 77 GLN A CA 1
ATOM 542 C C . GLN A 1 77 ? -10.087 8.876 18.757 1.00 72.94 77 GLN A C 1
ATOM 544 O O . GLN A 1 77 ? -9.690 9.823 18.083 1.00 72.94 77 GLN A O 1
ATOM 549 N N . ARG A 1 78 ? -9.322 7.812 18.985 1.00 78.88 78 ARG A N 1
ATOM 550 C CA . ARG A 1 78 ? -7.920 7.685 18.598 1.00 78.88 78 ARG A CA 1
ATOM 551 C C . ARG A 1 78 ? -7.662 6.334 17.962 1.00 78.88 78 ARG A C 1
ATOM 553 O O . ARG A 1 78 ? -8.291 5.327 18.289 1.00 78.88 78 ARG A O 1
ATOM 560 N N . TRP A 1 79 ? -6.694 6.328 17.057 1.00 86.75 79 TRP A N 1
ATOM 561 C CA . TRP A 1 79 ? -6.156 5.095 16.516 1.00 86.75 79 TRP A CA 1
ATOM 562 C C . TRP A 1 79 ? -5.017 4.614 17.394 1.00 86.75 79 TRP A C 1
ATOM 564 O O . TRP A 1 79 ? -4.285 5.397 17.995 1.00 86.75 79 TRP A O 1
ATOM 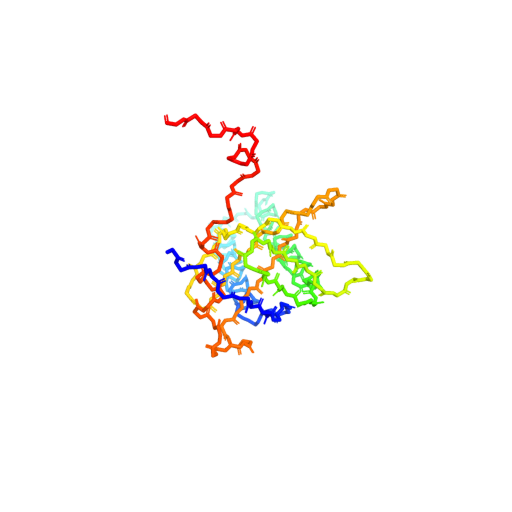574 N N . SER A 1 80 ? -4.864 3.304 17.472 1.00 85.44 80 SER A N 1
ATOM 575 C CA . SER A 1 80 ? -3.756 2.679 18.162 1.00 85.44 80 SER A CA 1
ATOM 576 C C . SER A 1 80 ? -3.281 1.450 17.413 1.00 85.44 80 SER A C 1
ATOM 578 O O . SER A 1 80 ? -4.066 0.751 16.772 1.00 85.44 80 SER A O 1
ATOM 580 N N . LEU A 1 81 ? -1.978 1.201 17.475 1.00 84.69 81 LEU A N 1
ATOM 581 C CA . LEU A 1 81 ? -1.380 0.013 16.888 1.00 84.69 81 LEU A CA 1
ATOM 582 C C . LEU A 1 81 ? -1.011 -0.970 18.005 1.00 84.69 81 LEU A C 1
ATOM 584 O O . LEU A 1 81 ? -0.157 -0.673 18.841 1.00 84.69 81 LEU A O 1
ATOM 588 N N . SER A 1 82 ? -1.651 -2.136 18.018 1.00 76.06 82 SER A N 1
ATOM 589 C CA . SER A 1 82 ? -1.353 -3.241 18.934 1.00 76.06 82 SER A CA 1
ATOM 590 C C . SER A 1 82 ? -0.428 -4.253 18.248 1.00 76.06 82 SER A C 1
ATOM 592 O O . SER A 1 82 ? -0.658 -4.620 17.097 1.00 76.06 82 SER A O 1
ATOM 594 N N . GLY A 1 83 ? 0.616 -4.713 18.942 1.00 63.91 83 GLY A N 1
ATOM 595 C CA . GLY A 1 83 ? 1.652 -5.602 18.383 1.00 63.91 83 GLY A CA 1
ATOM 596 C C . GLY A 1 83 ? 3.059 -5.357 18.945 1.00 63.91 83 GLY A C 1
ATOM 597 O O . GLY A 1 83 ? 3.949 -6.172 18.748 1.00 63.91 83 GLY A O 1
ATOM 598 N N . GLU A 1 84 ? 3.235 -4.260 19.681 1.00 57.38 84 GLU A N 1
ATOM 599 C CA . GLU A 1 84 ? 4.400 -3.924 20.508 1.00 57.38 84 GLU A CA 1
ATOM 600 C C . GLU A 1 84 ? 3.974 -3.938 21.993 1.00 57.38 84 GLU A C 1
ATOM 602 O O . GLU A 1 84 ? 2.780 -3.782 22.270 1.00 57.38 84 GLU A O 1
ATOM 607 N N . PRO A 1 85 ? 4.898 -4.081 22.968 1.00 57.66 85 PRO A N 1
ATOM 608 C CA . PRO A 1 85 ? 4.563 -4.126 24.400 1.00 57.66 85 PRO A CA 1
ATOM 609 C C . PRO A 1 85 ? 3.859 -2.861 24.922 1.00 57.66 85 PRO A C 1
ATOM 611 O O . PRO A 1 85 ? 3.298 -2.878 26.013 1.00 57.66 85 PRO A O 1
ATOM 614 N N . SER A 1 86 ? 3.855 -1.772 24.146 1.00 60.00 86 SER A N 1
ATOM 615 C CA . SER A 1 86 ? 3.086 -0.562 24.427 1.00 60.00 86 SER A CA 1
ATOM 616 C C . SER A 1 86 ? 2.130 -0.258 23.275 1.00 60.00 86 SER A C 1
ATOM 618 O O . SER A 1 86 ? 2.531 -0.167 22.115 1.00 60.00 86 SER A O 1
ATOM 620 N N . GLN A 1 87 ? 0.848 -0.093 23.598 1.00 68.12 87 GLN A N 1
ATOM 621 C CA . GLN A 1 87 ? -0.160 0.377 22.656 1.00 68.12 87 GLN A CA 1
ATOM 622 C C . GLN A 1 87 ? 0.145 1.835 22.298 1.00 68.12 87 GLN A C 1
ATOM 624 O O . GLN A 1 87 ? 0.042 2.732 23.136 1.00 68.12 87 GLN A O 1
ATOM 629 N N . GLN A 1 88 ? 0.562 2.072 21.056 1.00 75.31 88 GLN A N 1
ATOM 630 C CA . GLN A 1 88 ? 0.930 3.408 20.596 1.00 75.31 88 GLN A CA 1
ATOM 631 C C . GLN A 1 88 ? -0.288 4.097 20.003 1.00 75.31 88 GLN A C 1
ATOM 633 O O . GLN A 1 88 ? -0.833 3.636 19.002 1.00 75.31 88 GLN A O 1
ATOM 638 N N . ILE A 1 89 ? -0.693 5.201 20.627 1.00 80.25 89 ILE A N 1
ATOM 639 C CA . ILE A 1 89 ? -1.696 6.119 20.089 1.00 80.25 89 ILE A CA 1
ATOM 640 C C . ILE A 1 89 ? -1.120 6.776 18.834 1.00 80.25 89 ILE A C 1
ATOM 642 O O . ILE A 1 89 ? 0.015 7.245 18.859 1.00 80.25 89 ILE A O 1
ATOM 646 N N . ALA A 1 90 ? -1.897 6.825 17.761 1.00 83.56 90 ALA A N 1
ATOM 647 C CA . ALA A 1 90 ? -1.509 7.407 16.488 1.00 83.56 90 ALA A CA 1
ATOM 648 C C . ALA A 1 90 ? -2.673 8.180 15.866 1.00 83.56 90 ALA A C 1
ATOM 650 O O . ALA A 1 90 ? -3.842 7.859 16.094 1.00 83.56 90 ALA A O 1
ATOM 651 N N . ASP A 1 91 ? -2.339 9.156 15.030 1.00 84.62 91 ASP A N 1
ATOM 652 C CA . ASP A 1 91 ? -3.296 9.756 14.108 1.00 84.62 91 ASP A CA 1
ATOM 653 C C . ASP A 1 91 ? -3.256 8.983 12.788 1.00 84.62 91 ASP A C 1
ATOM 655 O O . ASP A 1 91 ? -2.182 8.653 12.283 1.00 84.62 91 ASP A O 1
ATOM 659 N N . ALA A 1 92 ? -4.425 8.662 12.233 1.00 88.00 92 ALA A N 1
ATOM 660 C CA . ALA A 1 92 ? -4.536 7.925 10.979 1.00 88.00 92 ALA A CA 1
ATOM 661 C C . ALA A 1 92 ? -4.996 8.842 9.849 1.00 88.00 92 ALA A C 1
ATOM 663 O O . ALA A 1 92 ? -6.022 9.512 9.952 1.00 88.00 92 ALA A O 1
ATOM 664 N N . ILE A 1 93 ? -4.251 8.828 8.746 1.00 89.19 93 ILE A N 1
ATOM 665 C CA . ILE A 1 93 ? -4.546 9.599 7.542 1.00 89.19 93 ILE A CA 1
ATOM 666 C C . ILE A 1 93 ? -4.676 8.628 6.374 1.00 89.19 93 ILE A C 1
ATOM 668 O O . ILE A 1 93 ? -3.744 7.887 6.057 1.00 89.19 93 ILE A O 1
ATOM 672 N N . VAL A 1 94 ? -5.829 8.641 5.707 1.00 91.31 94 VAL A N 1
ATOM 673 C CA . VAL A 1 94 ? -6.020 7.892 4.460 1.00 91.31 94 VAL A CA 1
ATOM 674 C C . VAL A 1 94 ? -5.316 8.640 3.332 1.00 91.31 94 VAL A C 1
ATOM 676 O O . VAL A 1 94 ? -5.685 9.765 3.007 1.00 91.31 94 VAL A O 1
ATOM 679 N N . VAL A 1 95 ? -4.297 8.015 2.743 1.00 92.88 95 VAL A N 1
ATOM 680 C CA . VAL A 1 95 ? -3.520 8.584 1.631 1.00 92.88 95 VAL A CA 1
ATOM 681 C C . VAL A 1 95 ? -4.059 8.106 0.284 1.00 92.88 95 VAL A C 1
ATOM 683 O O . VAL A 1 95 ? -4.049 8.857 -0.686 1.00 92.88 95 VAL A O 1
ATOM 686 N N . LEU A 1 96 ? -4.550 6.866 0.217 1.00 92.50 96 LEU A N 1
ATOM 687 C CA . LEU A 1 96 ? -5.117 6.284 -0.998 1.00 92.50 96 LEU A CA 1
ATOM 688 C C . LEU A 1 96 ? -6.295 5.375 -0.646 1.00 92.50 96 LEU A C 1
ATOM 690 O O . LEU A 1 96 ? -6.190 4.572 0.280 1.00 92.50 96 LEU A O 1
ATOM 694 N N . ASP A 1 97 ? -7.391 5.472 -1.398 1.00 93.44 97 ASP A N 1
ATOM 695 C CA . ASP A 1 97 ? -8.581 4.634 -1.213 1.00 93.44 97 ASP A CA 1
ATOM 696 C C . ASP A 1 97 ? -9.085 4.089 -2.559 1.00 93.44 97 ASP A C 1
ATOM 698 O O . ASP A 1 97 ? -9.583 4.831 -3.404 1.00 93.44 97 ASP A O 1
ATOM 702 N N . PHE A 1 98 ? -8.974 2.771 -2.742 1.00 92.25 98 PHE A N 1
ATOM 703 C CA . PHE A 1 98 ? -9.509 2.021 -3.884 1.00 92.25 98 PHE A CA 1
ATOM 704 C C . PHE A 1 98 ? -10.786 1.238 -3.541 1.00 92.25 98 PHE A C 1
ATOM 706 O O . PHE A 1 98 ? -11.096 0.239 -4.188 1.00 92.25 98 PHE A O 1
ATOM 713 N N . GLN A 1 99 ? -11.517 1.627 -2.497 1.00 90.94 99 GLN A N 1
ATOM 714 C CA . GLN A 1 99 ? -12.717 0.985 -1.939 1.00 90.94 99 GLN A CA 1
ATOM 715 C C . GLN A 1 99 ? -12.488 -0.398 -1.306 1.00 90.94 99 GLN A C 1
ATOM 717 O O . GLN A 1 99 ? -13.111 -0.719 -0.295 1.00 90.94 99 GLN A O 1
ATOM 722 N N . VAL A 1 100 ? -11.622 -1.233 -1.886 1.00 90.88 100 VAL A N 1
ATOM 723 C CA . VAL A 1 100 ? -11.266 -2.589 -1.419 1.00 90.88 100 VAL A CA 1
ATOM 724 C C . VAL A 1 100 ? -9.857 -2.675 -0.832 1.00 90.88 100 VAL A C 1
ATOM 726 O O . VAL A 1 100 ? -9.526 -3.663 -0.174 1.00 90.88 100 VAL A O 1
ATOM 729 N N . LEU A 1 101 ? -9.042 -1.651 -1.083 1.00 92.94 101 LEU A N 1
ATOM 730 C CA . LEU A 1 101 ? -7.667 -1.506 -0.627 1.00 92.94 101 LEU A CA 1
ATOM 731 C C . LEU A 1 101 ? -7.457 -0.047 -0.214 1.00 92.94 101 LEU A C 1
ATOM 733 O O . LEU A 1 101 ? -7.746 0.851 -1.003 1.00 92.94 101 LEU A O 1
ATOM 737 N N . LEU A 1 102 ? -6.957 0.180 0.997 1.00 93.06 102 LEU A N 1
ATOM 738 C CA . LEU A 1 102 ? -6.598 1.502 1.501 1.00 93.06 102 LEU A CA 1
ATOM 739 C C . LEU A 1 102 ? -5.110 1.548 1.843 1.00 93.06 102 LEU A C 1
ATOM 741 O O . LEU A 1 102 ? -4.568 0.593 2.401 1.00 93.06 102 LEU A O 1
ATOM 745 N N . LEU A 1 103 ? -4.479 2.680 1.546 1.00 92.94 103 LEU A N 1
ATOM 746 C CA . LEU A 1 103 ? -3.178 3.055 2.085 1.00 92.94 103 LEU A CA 1
ATOM 747 C C . LEU A 1 103 ? -3.392 4.095 3.177 1.00 92.94 103 LEU A C 1
ATOM 749 O O . LEU A 1 103 ? -3.884 5.194 2.909 1.00 92.94 103 LEU A O 1
ATOM 753 N N . VAL A 1 104 ? -3.003 3.749 4.397 1.00 91.56 104 VAL A N 1
ATOM 754 C CA . VAL A 1 104 ? -3.113 4.620 5.565 1.00 91.56 104 VAL A CA 1
ATOM 755 C C . VAL A 1 104 ? -1.723 4.926 6.091 1.00 91.56 104 VAL A C 1
ATOM 757 O O . VAL A 1 104 ? -0.890 4.034 6.258 1.00 91.56 104 VAL A O 1
ATOM 760 N N . ARG A 1 105 ? -1.481 6.203 6.363 1.00 90.31 105 ARG A N 1
ATOM 761 C CA . ARG A 1 105 ? -0.321 6.675 7.105 1.00 90.31 105 ARG A CA 1
ATOM 762 C C . ARG A 1 105 ? -0.735 6.872 8.558 1.00 90.31 105 ARG A C 1
ATOM 764 O O . ARG A 1 105 ? -1.690 7.591 8.832 1.00 90.31 105 ARG A O 1
ATOM 771 N N . LEU A 1 106 ? -0.015 6.230 9.467 1.00 88.69 106 LEU A N 1
ATOM 772 C CA . LEU A 1 106 ? -0.120 6.461 10.898 1.00 88.69 106 LEU A CA 1
ATOM 773 C C . LEU A 1 106 ? 1.008 7.373 11.354 1.00 88.69 106 LEU A C 1
ATOM 775 O O . LEU A 1 106 ? 2.182 7.019 11.218 1.00 88.69 106 LEU A O 1
ATOM 779 N N . ASP A 1 107 ? 0.652 8.506 11.938 1.00 87.44 107 ASP A N 1
ATOM 780 C CA . ASP A 1 107 ? 1.593 9.391 12.604 1.00 87.44 107 ASP A CA 1
ATOM 781 C C . ASP A 1 107 ? 1.613 9.052 14.097 1.00 87.44 107 ASP A C 1
ATOM 783 O O . ASP A 1 107 ? 0.646 9.265 14.828 1.00 87.44 107 ASP A O 1
ATOM 787 N N . VAL A 1 108 ? 2.723 8.456 14.536 1.00 83.25 108 VAL A N 1
ATOM 788 C CA . VAL A 1 108 ? 2.935 8.052 15.928 1.00 83.25 108 VAL A CA 1
ATOM 789 C C . VAL A 1 108 ? 3.741 9.143 16.642 1.00 83.25 108 VAL A C 1
ATOM 791 O O . VAL A 1 108 ? 4.823 9.504 16.169 1.00 83.25 108 VAL A O 1
ATOM 794 N N . PRO A 1 109 ? 3.289 9.655 17.800 1.00 78.62 109 PRO A N 1
ATOM 795 C CA . PRO A 1 109 ? 4.058 10.610 18.585 1.00 78.62 109 PRO A CA 1
ATOM 796 C C . PRO A 1 109 ? 5.428 10.035 18.957 1.00 78.62 109 PRO A C 1
ATOM 798 O O . PRO A 1 109 ? 5.519 8.935 19.498 1.00 78.62 109 PRO A O 1
ATOM 801 N N . ARG A 1 110 ? 6.497 10.803 18.710 1.00 77.50 110 ARG A N 1
ATOM 802 C CA . ARG A 1 110 ? 7.895 10.429 19.016 1.00 77.50 110 ARG A CA 1
ATOM 803 C C . ARG A 1 110 ? 8.439 9.217 18.239 1.00 77.50 110 ARG A C 1
ATOM 805 O O . ARG A 1 110 ? 9.485 8.693 18.613 1.00 77.50 110 ARG A O 1
ATOM 812 N N . ALA A 1 111 ? 7.789 8.799 17.153 1.00 78.81 111 ALA A N 1
ATOM 813 C CA . ALA A 1 111 ? 8.296 7.754 16.265 1.00 78.81 111 ALA A CA 1
ATOM 814 C C . ALA A 1 111 ? 8.107 8.122 14.785 1.00 78.81 111 ALA A C 1
ATOM 816 O O . ALA A 1 111 ? 7.414 9.077 14.438 1.00 78.81 111 ALA A O 1
ATOM 817 N N . SER A 1 112 ? 8.756 7.371 13.893 1.00 81.81 112 SER A N 1
ATOM 818 C CA . SER A 1 112 ? 8.571 7.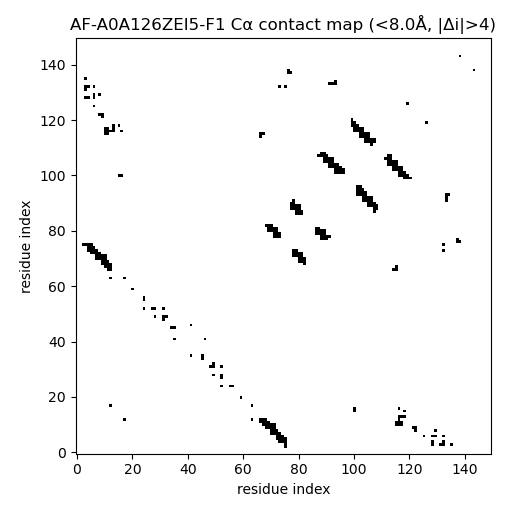536 12.450 1.00 81.81 112 SER A CA 1
ATOM 819 C C . SER A 1 112 ? 7.160 7.128 12.024 1.00 81.81 112 SER A C 1
ATOM 821 O O . SER A 1 112 ? 6.605 6.152 12.535 1.00 81.81 112 SER A O 1
ATOM 823 N N . ALA A 1 113 ? 6.613 7.848 11.041 1.00 85.75 113 ALA A N 1
ATOM 824 C CA . ALA A 1 113 ? 5.324 7.521 10.447 1.00 85.75 113 ALA A CA 1
ATOM 825 C C . ALA A 1 113 ? 5.321 6.090 9.886 1.00 85.75 113 ALA A C 1
ATOM 827 O O . ALA A 1 113 ? 6.277 5.660 9.232 1.00 85.75 113 ALA A O 1
ATOM 828 N N . ARG A 1 114 ? 4.233 5.355 10.126 1.00 86.31 114 ARG A N 1
ATOM 829 C CA . ARG A 1 114 ? 4.059 3.975 9.657 1.00 86.31 114 ARG A CA 1
ATOM 830 C C . ARG A 1 114 ? 3.065 3.933 8.505 1.00 86.31 114 ARG A C 1
ATOM 832 O O . ARG A 1 114 ? 1.988 4.511 8.588 1.00 86.31 114 ARG A O 1
ATOM 839 N N . TRP A 1 115 ? 3.415 3.216 7.444 1.00 88.50 115 TRP A N 1
ATOM 840 C CA . TRP A 1 115 ? 2.548 3.013 6.286 1.00 88.50 115 TRP A CA 1
ATOM 841 C C . TRP A 1 115 ? 1.896 1.641 6.362 1.00 88.50 115 TRP A C 1
ATOM 843 O O . TRP A 1 115 ? 2.584 0.632 6.518 1.00 88.50 115 TRP A O 1
ATOM 853 N N . LEU A 1 116 ? 0.572 1.611 6.249 1.00 90.00 116 LEU A N 1
ATOM 854 C CA . LEU A 1 116 ? -0.233 0.405 6.370 1.00 90.00 116 LEU A CA 1
ATOM 855 C C . LEU A 1 116 ? -1.126 0.231 5.150 1.00 90.00 116 LEU A C 1
ATOM 857 O O . LEU A 1 116 ? -1.851 1.142 4.753 1.00 90.00 116 LEU A O 1
ATOM 861 N N . TRP A 1 117 ? -1.113 -0.980 4.605 1.00 91.69 117 TRP A N 1
ATOM 862 C CA . TRP A 1 117 ? -2.082 -1.413 3.610 1.00 91.69 117 TRP A CA 1
ATOM 863 C C . TRP A 1 117 ? -3.218 -2.162 4.306 1.00 91.69 117 TRP A C 1
ATOM 865 O O . TRP A 1 117 ? -2.979 -3.185 4.947 1.00 91.69 117 TRP A O 1
ATOM 875 N N . LEU 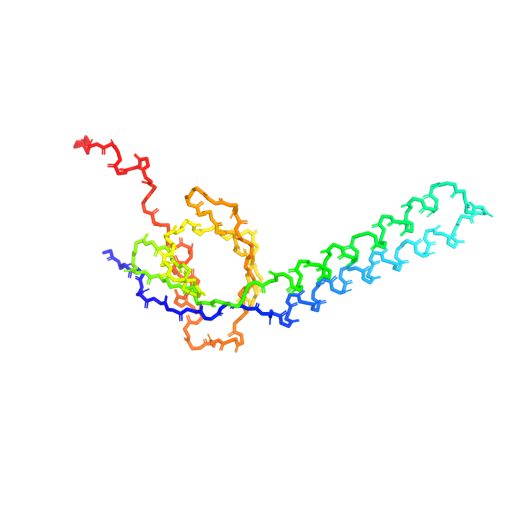A 1 118 ? -4.450 -1.674 4.160 1.00 91.81 118 LEU A N 1
ATOM 876 C CA . LEU A 1 118 ? -5.653 -2.356 4.635 1.00 91.81 118 LEU A CA 1
ATOM 877 C C . LEU A 1 118 ? -6.411 -2.938 3.450 1.00 91.81 118 LEU A C 1
ATOM 879 O O . LEU A 1 118 ? -6.739 -2.218 2.511 1.00 91.81 118 LEU A O 1
ATOM 883 N N . GLU A 1 119 ? -6.727 -4.229 3.498 1.00 92.81 119 GLU A N 1
ATOM 884 C CA . GLU A 1 119 ? -7.482 -4.906 2.444 1.00 92.81 119 GLU A CA 1
ATOM 885 C C . GLU A 1 119 ? -8.805 -5.451 2.967 1.00 92.81 119 GLU A C 1
ATOM 887 O O . GLU A 1 119 ? -8.816 -6.216 3.923 1.00 92.81 119 GLU A O 1
ATOM 892 N N . ARG A 1 120 ? -9.913 -5.167 2.270 1.00 90.94 120 ARG A N 1
ATOM 893 C CA . ARG A 1 120 ? -11.267 -5.620 2.642 1.00 90.94 120 ARG A CA 1
ATOM 894 C C . ARG A 1 120 ? -11.349 -7.118 2.945 1.00 90.94 120 ARG A C 1
ATOM 896 O O . ARG A 1 120 ? -12.161 -7.538 3.763 1.00 90.94 120 ARG A O 1
ATOM 903 N N . ARG A 1 121 ? -10.539 -7.931 2.260 1.00 89.12 121 ARG A N 1
ATOM 904 C CA . ARG A 1 121 ? -10.544 -9.394 2.385 1.00 89.12 121 ARG A CA 1
ATOM 905 C C . ARG A 1 121 ? -10.132 -9.877 3.779 1.00 89.12 121 ARG A C 1
ATOM 907 O O . ARG A 1 121 ? -10.556 -10.966 4.149 1.00 89.12 121 ARG A O 1
ATOM 914 N N . ALA A 1 122 ? -9.346 -9.102 4.528 1.00 87.81 122 ALA A N 1
ATOM 915 C CA . ALA A 1 122 ? -8.884 -9.505 5.852 1.00 87.81 122 ALA A CA 1
ATOM 916 C C . ALA A 1 122 ? -10.061 -9.680 6.822 1.00 87.81 122 ALA A C 1
ATOM 918 O O . ALA A 1 122 ? -10.175 -10.720 7.462 1.00 87.81 122 ALA A O 1
ATOM 919 N N . GLN A 1 123 ? -10.972 -8.702 6.866 1.00 89.69 123 GLN A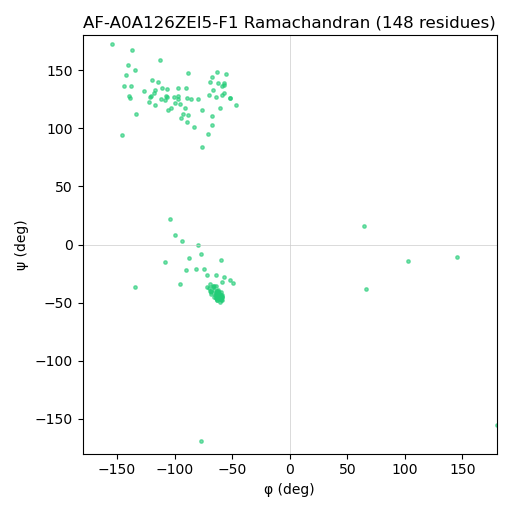 N 1
ATOM 920 C CA . GLN A 1 123 ? -12.264 -8.819 7.547 1.00 89.69 123 GLN A CA 1
ATOM 921 C C . GLN A 1 123 ? -13.346 -8.032 6.785 1.00 89.69 123 GLN A C 1
ATOM 923 O O . GLN A 1 123 ? -13.497 -6.825 6.993 1.00 89.69 123 GLN A O 1
ATOM 928 N N . PRO A 1 124 ? -14.109 -8.678 5.885 1.00 89.94 124 PRO A N 1
ATOM 929 C CA . PRO A 1 124 ? -15.079 -7.978 5.044 1.00 89.94 124 PRO A CA 1
ATOM 930 C C . PRO A 1 124 ? -16.314 -7.503 5.816 1.00 89.94 124 PRO A C 1
ATOM 932 O O . PRO A 1 124 ? -16.926 -6.523 5.397 1.00 89.94 124 PRO A O 1
ATOM 935 N N . ALA A 1 125 ? -16.661 -8.170 6.924 1.00 91.94 125 ALA A N 1
ATOM 936 C CA . ALA A 1 125 ? -17.843 -7.866 7.733 1.00 91.94 125 ALA A CA 1
ATOM 937 C C . ALA A 1 125 ? -17.776 -6.472 8.377 1.00 91.94 125 ALA A C 1
ATOM 939 O O . ALA A 1 125 ? -18.750 -5.734 8.327 1.00 91.94 125 ALA A O 1
ATOM 940 N N . ILE A 1 126 ? -16.607 -6.086 8.899 1.00 90.62 126 ILE A N 1
ATOM 941 C CA . ILE A 1 126 ? -16.392 -4.800 9.588 1.00 90.62 126 ILE A CA 1
ATOM 942 C C . ILE A 1 126 ? -15.729 -3.739 8.695 1.00 90.62 126 ILE A C 1
ATOM 944 O O . ILE A 1 126 ? -15.322 -2.677 9.159 1.00 90.62 126 ILE A O 1
ATOM 948 N N . TRP A 1 127 ? -15.584 -4.010 7.393 1.00 92.00 127 TRP A N 1
ATOM 949 C CA . TRP A 1 127 ? -14.840 -3.139 6.478 1.00 92.00 127 TRP A CA 1
ATOM 950 C C . TRP A 1 127 ? -15.432 -1.734 6.364 1.00 92.00 127 TRP A C 1
ATOM 952 O O . TRP A 1 127 ? -14.704 -0.739 6.376 1.00 92.00 127 TRP A O 1
ATOM 962 N N . HIS A 1 128 ? -16.758 -1.648 6.254 1.00 90.25 128 HIS A N 1
ATOM 963 C CA . HIS A 1 128 ? -17.436 -0.359 6.183 1.00 90.25 128 HIS A CA 1
ATOM 964 C C . HIS A 1 128 ? -17.289 0.429 7.483 1.00 90.25 128 HIS A C 1
ATOM 966 O O . HIS A 1 128 ? -17.106 1.641 7.419 1.00 90.25 128 HIS A O 1
ATOM 972 N N . ASP A 1 129 ? -17.283 -0.242 8.633 1.00 89.56 129 ASP A N 1
ATOM 973 C CA . ASP A 1 129 ? -17.109 0.412 9.929 1.00 89.56 129 ASP A CA 1
ATOM 974 C C . ASP A 1 129 ? -15.697 0.974 10.090 1.00 89.56 129 ASP A C 1
ATOM 976 O O . ASP A 1 129 ? -15.540 2.118 10.506 1.00 89.56 129 ASP A O 1
ATOM 980 N N . VAL A 1 130 ? -14.674 0.242 9.642 1.00 89.38 130 VAL A N 1
ATOM 981 C CA . VAL A 1 130 ? -13.287 0.734 9.624 1.00 89.38 130 VAL A CA 1
ATOM 982 C C . VAL A 1 130 ? -13.124 1.937 8.707 1.00 89.38 130 VAL A C 1
ATOM 984 O O . VAL A 1 130 ? -12.503 2.923 9.095 1.00 89.38 130 VAL A O 1
ATOM 987 N N . ARG A 1 131 ? -13.708 1.908 7.505 1.00 90.88 131 ARG A N 1
ATOM 988 C CA . ARG A 1 131 ? -13.670 3.074 6.609 1.00 90.88 131 ARG A CA 1
ATOM 989 C C . ARG A 1 131 ? -14.394 4.266 7.221 1.00 90.88 131 ARG A C 1
ATOM 991 O O . ARG A 1 131 ? -13.867 5.372 7.191 1.00 90.88 131 ARG A O 1
ATOM 998 N N . ARG A 1 132 ? -15.566 4.048 7.822 1.00 87.62 132 ARG A N 1
ATOM 999 C CA . ARG A 1 132 ? -16.294 5.102 8.538 1.00 87.62 132 ARG A CA 1
ATOM 1000 C C . ARG A 1 132 ? -15.456 5.683 9.670 1.00 87.62 132 ARG A C 1
ATOM 1002 O O . ARG A 1 132 ? -15.403 6.900 9.762 1.00 87.62 132 ARG A O 1
ATOM 1009 N N . ALA A 1 133 ? -14.770 4.851 10.449 1.00 87.81 133 ALA A N 1
ATOM 1010 C CA . ALA A 1 133 ? -13.861 5.293 11.503 1.00 87.81 133 ALA A CA 1
ATOM 1011 C C . ALA A 1 133 ? -12.668 6.098 10.951 1.00 87.81 133 ALA A C 1
ATOM 1013 O O . ALA A 1 133 ? -12.270 7.098 11.541 1.00 87.81 133 ALA A O 1
ATOM 1014 N N . LEU A 1 134 ? -12.095 5.691 9.810 1.00 87.69 134 LEU A N 1
ATOM 1015 C CA . LEU A 1 134 ? -10.947 6.373 9.190 1.00 87.69 134 LEU A CA 1
ATOM 1016 C C . LEU A 1 134 ? -11.327 7.745 8.620 1.00 87.69 134 LEU A C 1
ATOM 1018 O O . LEU A 1 134 ? -10.517 8.668 8.637 1.00 87.69 134 LEU A O 1
ATOM 1022 N N . TYR A 1 135 ? -12.555 7.880 8.114 1.00 86.00 135 TYR A N 1
ATOM 1023 C CA . TYR A 1 135 ? -13.075 9.136 7.572 1.00 86.00 135 TYR A CA 1
ATOM 1024 C C . TYR A 1 135 ? -13.781 10.009 8.611 1.00 86.00 135 TYR A C 1
ATOM 1026 O O . TYR A 1 135 ? -13.876 11.224 8.420 1.00 86.00 135 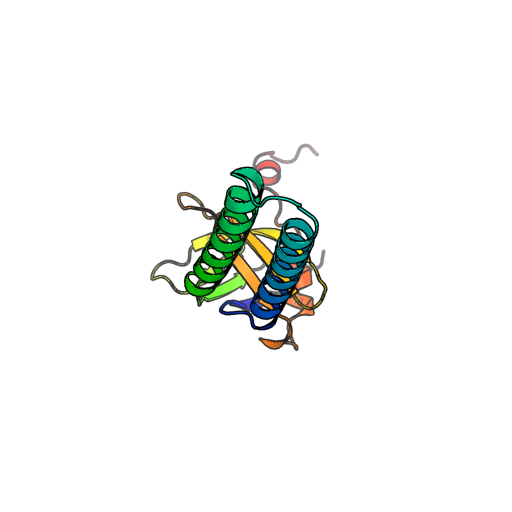TYR A O 1
ATOM 1034 N N . SER A 1 136 ? -14.253 9.435 9.720 1.00 76.75 136 SER A N 1
ATOM 1035 C CA . SER A 1 136 ? -14.705 10.208 10.871 1.00 76.75 136 SER A CA 1
ATOM 1036 C C . SER A 1 136 ? -13.475 10.813 11.532 1.00 76.75 136 SER A C 1
ATOM 1038 O O . SER A 1 136 ? -12.779 10.155 12.303 1.00 76.75 136 SER A O 1
ATOM 1040 N N . ARG A 1 137 ? -13.163 12.062 11.182 1.00 61.09 137 ARG A N 1
ATOM 1041 C CA . ARG A 1 137 ? -12.066 12.797 11.810 1.00 61.09 137 ARG A CA 1
ATOM 1042 C C . ARG A 1 137 ? -12.224 12.744 13.329 1.00 61.09 137 ARG A C 1
ATOM 1044 O O . ARG A 1 137 ? -13.254 13.160 13.858 1.00 61.09 137 ARG A O 1
ATOM 1051 N N . ALA A 1 138 ? -11.181 12.294 14.019 1.00 56.47 138 ALA A N 1
ATOM 1052 C CA . ALA A 1 138 ? -10.994 12.671 15.408 1.00 56.47 138 ALA A CA 1
ATOM 1053 C C . ALA A 1 138 ? -10.901 14.209 15.460 1.00 56.47 138 ALA A C 1
ATOM 1055 O O . ALA A 1 138 ? -10.220 14.786 14.603 1.00 56.47 138 ALA A O 1
ATOM 1056 N N . PRO A 1 139 ? -11.560 14.895 16.412 1.00 52.16 139 PRO A N 1
ATOM 1057 C CA . PRO A 1 139 ? -11.380 16.330 16.585 1.00 52.16 139 PRO A CA 1
ATOM 1058 C C . PRO A 1 139 ? -9.886 16.617 16.706 1.00 52.16 139 PRO A C 1
ATOM 1060 O O . PRO A 1 139 ? -9.195 15.989 17.524 1.00 52.16 139 PRO A O 1
ATOM 1063 N N . SER A 1 140 ? -9.385 17.518 15.862 1.00 48.34 140 SER A N 1
ATOM 1064 C CA . SER A 1 140 ? -7.966 17.860 15.841 1.00 48.34 140 SER A CA 1
ATOM 1065 C C . SER A 1 140 ? -7.523 18.313 17.238 1.00 48.34 140 SER A C 1
ATOM 1067 O O . SER A 1 140 ? -8.298 18.903 17.992 1.00 48.34 140 SER A O 1
ATOM 1069 N N . ALA A 1 141 ? -6.277 18.027 17.630 1.00 50.72 141 ALA A N 1
ATOM 1070 C CA . ALA A 1 141 ? -5.760 18.496 18.921 1.00 50.72 141 ALA A CA 1
ATOM 1071 C C . ALA A 1 141 ? -5.840 20.032 19.057 1.00 50.72 141 ALA A C 1
ATOM 1073 O O . ALA A 1 141 ? -6.019 20.533 20.162 1.00 50.72 141 ALA A O 1
ATOM 1074 N N . VAL A 1 142 ? -5.787 20.748 17.926 1.00 44.78 142 VAL A N 1
ATOM 1075 C CA . VAL A 1 142 ? -5.986 22.202 17.809 1.00 44.78 142 VAL A CA 1
ATOM 1076 C C . VAL A 1 142 ? -7.397 22.617 18.230 1.00 44.78 142 VAL A C 1
ATOM 1078 O O . VAL A 1 142 ? -7.560 23.572 18.980 1.00 44.78 142 VAL A O 1
ATOM 1081 N N . GLU A 1 143 ? -8.414 21.862 17.829 1.00 46.78 143 GLU A N 1
ATOM 1082 C CA . GLU A 1 143 ? -9.816 22.149 18.148 1.00 46.78 143 GLU A CA 1
ATOM 1083 C C . GLU A 1 143 ? -10.177 21.819 19.604 1.00 46.78 143 GLU A C 1
ATOM 1085 O O . GLU A 1 143 ? -11.098 22.397 20.164 1.00 46.78 143 GLU A O 1
ATOM 1090 N N . ARG A 1 144 ? -9.389 20.956 20.262 1.00 49.47 144 ARG A N 1
ATOM 1091 C CA . ARG A 1 144 ? -9.453 20.720 21.717 1.00 49.47 144 ARG A CA 1
ATOM 1092 C C . ARG A 1 144 ? -8.698 21.759 22.553 1.00 49.47 144 ARG A C 1
ATOM 1094 O O . ARG A 1 144 ? -8.965 21.862 23.745 1.00 49.47 144 ARG A O 1
ATOM 1101 N N . ALA A 1 145 ? -7.738 22.476 21.965 1.00 50.50 145 ALA A N 1
ATOM 1102 C CA . ALA A 1 145 ? -6.937 23.490 22.657 1.00 50.50 145 ALA A CA 1
ATOM 1103 C C . ALA A 1 145 ? -7.590 24.883 22.654 1.00 50.50 145 ALA A C 1
ATOM 1105 O O . ALA A 1 145 ? -7.148 25.760 23.392 1.00 50.50 145 ALA A O 1
ATOM 1106 N N . LEU A 1 146 ? -8.640 25.083 21.853 1.00 52.25 146 LEU A N 1
ATOM 1107 C CA . LEU A 1 146 ? -9.480 26.272 21.909 1.00 52.25 146 LEU A CA 1
ATOM 1108 C C . LEU A 1 146 ? -10.618 26.017 22.912 1.00 52.25 146 LEU A C 1
ATOM 1110 O O . LEU A 1 146 ? -11.533 25.255 22.595 1.00 52.25 146 LEU A O 1
ATOM 1114 N N . PRO A 1 147 ? -10.587 26.602 24.126 1.00 50.31 147 PRO A N 1
ATOM 1115 C CA . PRO A 1 147 ? -11.771 26.613 24.972 1.00 50.31 147 PRO A CA 1
ATOM 1116 C C . PRO A 1 147 ? -12.886 27.320 24.200 1.00 50.31 147 PRO A C 1
ATOM 1118 O O . PRO A 1 147 ? -12.668 28.396 23.644 1.00 50.31 147 PRO A O 1
ATOM 1121 N N . GLY A 1 148 ? -14.046 26.666 24.120 1.00 57.06 148 GLY A N 1
ATOM 1122 C CA . GLY A 1 148 ? -15.195 27.135 23.356 1.00 57.06 148 GLY A CA 1
ATOM 1123 C C . GLY A 1 148 ? -15.482 28.607 23.623 1.00 57.06 148 GLY A C 1
ATOM 1124 O O . GLY A 1 148 ? -15.727 29.004 24.761 1.00 57.06 148 GLY A O 1
ATOM 1125 N N . VAL A 1 149 ? -15.436 29.406 22.563 1.00 47.38 149 VAL A N 1
ATOM 1126 C CA . VAL A 1 149 ? -16.089 30.711 22.556 1.00 47.38 149 VAL A CA 1
ATOM 1127 C C . VAL A 1 149 ? -17.541 30.439 22.141 1.00 47.38 149 VAL A C 1
ATOM 1129 O O . VAL A 1 149 ? -17.728 29.732 21.147 1.00 47.38 149 VAL A O 1
ATOM 1132 N N . PRO A 1 150 ? -18.531 30.880 22.941 1.00 53.31 150 PRO A N 1
ATOM 1133 C CA . PRO A 1 150 ? -19.951 30.596 22.727 1.00 53.31 150 PRO A CA 1
ATOM 1134 C C . PRO A 1 150 ? -20.500 31.160 21.414 1.00 53.31 150 PRO A C 1
ATOM 1136 O O . PRO A 1 150 ? -19.960 32.180 20.927 1.00 53.31 150 PRO A O 1
#

Radius of gyration: 20.14 Å; Cα contacts (8 Å, |Δi|>4): 191; chains: 1; bounding box: 48×40×56 Å

pLDDT: mean 82.77, std 13.58, range [43.75, 97.19]